Protein AF-A0A957X259-F1 (afdb_monomer_lite)

Radius of gyration: 17.86 Å; chains: 1; bounding box: 31×23×53 Å

Secondary structure (DSSP, 8-state):
---PPPPHHHHHHHHHHHHHHHHHHHHHHHHHHHHHHHH-HHHHHHHHSSHHHHHHHHIIIIIHHHHHHHHHHHHSTT-S-HHHHHTT-----S--

Sequence (96 aa):
MNRSFAGLRVRVVAFAVDYIAIALYLLLVVIGGIAVRTGFPALSQMVFGSPVAGQTAGFLLITLPVTLYFALLESSPWQATLGKRRQHLKVVDMTG

Foldseek 3Di:
DPDDDDDPVLVVQLVVVLVVVLVVLVVVVVVVLVCCCVVPVVVNCVQPVDPVSVVVCCCVRRVVVSVCQQVVCCPDPVVGHPSCVVSVHHHDDPVD

pLDDT: mean 92.68, std 8.36, range [49.88, 98.31]

Structure (mmCIF, N/CA/C/O backbone):
data_AF-A0A957X259-F1
#
_entry.id   AF-A0A957X259-F1
#
loop_
_atom_site.group_PDB
_atom_site.id
_atom_site.type_symbol
_atom_site.label_atom_id
_atom_site.label_alt_id
_atom_site.label_comp_id
_atom_site.label_asym_id
_atom_site.label_entity_id
_atom_site.label_seq_id
_atom_site.pdbx_PDB_ins_code
_atom_site.Cartn_x
_atom_site.Cartn_y
_atom_site.Cartn_z
_atom_site.occupancy
_atom_site.B_iso_or_equiv
_atom_site.auth_seq_id
_atom_site.auth_comp_id
_atom_site.auth_asym_id
_atom_site.auth_atom_id
_atom_site.pdbx_PDB_model_num
ATOM 1 N N . MET A 1 1 ? -12.592 -1.677 31.727 1.00 49.88 1 MET A N 1
ATOM 2 C CA . MET A 1 1 ? -13.104 -1.977 30.369 1.00 49.88 1 MET A CA 1
ATOM 3 C C . MET A 1 1 ? -12.797 -3.436 30.061 1.00 49.88 1 MET A C 1
ATOM 5 O O . MET A 1 1 ? -11.622 -3.774 30.026 1.00 49.88 1 MET A O 1
ATOM 9 N N . ASN A 1 2 ? -13.806 -4.296 29.880 1.00 51.19 2 ASN A N 1
ATOM 10 C CA . ASN A 1 2 ? -13.580 -5.670 29.415 1.00 51.19 2 ASN A CA 1
ATOM 11 C C . ASN A 1 2 ? -13.080 -5.623 27.967 1.00 51.19 2 ASN A C 1
ATOM 13 O O . ASN A 1 2 ? -13.839 -5.291 27.057 1.00 51.19 2 ASN A O 1
ATOM 17 N N . ARG A 1 3 ? -11.791 -5.905 27.759 1.00 63.66 3 ARG A N 1
ATOM 18 C CA . ARG A 1 3 ? -11.193 -6.002 26.424 1.00 63.66 3 ARG A CA 1
ATOM 19 C C . ARG A 1 3 ? -11.539 -7.376 25.857 1.00 63.66 3 ARG A C 1
ATOM 21 O O . ARG A 1 3 ? -10.956 -8.374 26.259 1.00 63.66 3 ARG A O 1
ATOM 28 N N . SER A 1 4 ? -12.524 -7.424 24.965 1.00 77.88 4 SER A N 1
ATOM 29 C CA . SER A 1 4 ? -12.861 -8.634 24.213 1.00 77.88 4 SER A CA 1
ATOM 30 C C . SER A 1 4 ? -12.157 -8.609 22.859 1.00 77.88 4 SER A C 1
ATOM 32 O O . SER A 1 4 ? -12.138 -7.575 22.186 1.00 77.88 4 SER A O 1
ATOM 34 N N . PHE A 1 5 ? -11.570 -9.733 22.451 1.00 84.06 5 PHE A N 1
ATOM 35 C CA . PHE A 1 5 ? -10.972 -9.851 21.126 1.00 84.06 5 PHE A CA 1
ATOM 36 C C . PHE A 1 5 ? -12.052 -9.755 20.047 1.00 84.06 5 PHE A C 1
ATOM 38 O O . PHE A 1 5 ? -13.083 -10.424 20.108 1.00 84.06 5 PHE A O 1
ATOM 45 N N . ALA A 1 6 ? -11.799 -8.944 19.021 1.00 86.62 6 ALA A N 1
ATOM 46 C CA . ALA A 1 6 ? -12.690 -8.863 17.874 1.00 86.62 6 ALA A CA 1
ATOM 47 C C . ALA A 1 6 ? -12.728 -10.203 17.124 1.00 86.62 6 ALA A C 1
ATOM 49 O O . ALA A 1 6 ? -11.685 -10.727 16.723 1.00 86.62 6 ALA A O 1
ATOM 50 N N . GLY A 1 7 ? -13.935 -10.724 16.897 1.00 91.75 7 GLY A N 1
ATOM 51 C CA . GLY A 1 7 ? -14.144 -11.932 16.104 1.00 91.75 7 GLY A CA 1
ATOM 52 C C . GLY A 1 7 ? -13.707 -11.764 14.644 1.00 91.75 7 GLY A C 1
ATOM 53 O O . GLY A 1 7 ? -13.626 -10.652 14.114 1.00 91.75 7 GLY A O 1
ATOM 54 N N . LEU A 1 8 ? -13.470 -12.891 13.966 1.00 92.62 8 LEU A N 1
ATOM 55 C CA . LEU A 1 8 ? -12.954 -12.927 12.591 1.00 92.62 8 LEU A CA 1
ATOM 56 C C . LEU A 1 8 ? -13.806 -12.112 11.607 1.00 92.62 8 LEU A C 1
ATOM 58 O O . LEU A 1 8 ? -13.257 -11.367 10.803 1.00 92.62 8 LEU A O 1
ATOM 62 N N . ARG A 1 9 ? -15.140 -12.179 11.709 1.00 92.50 9 ARG A N 1
ATOM 63 C CA . ARG A 1 9 ? -16.052 -11.429 10.824 1.00 92.50 9 ARG A CA 1
ATOM 64 C C . ARG A 1 9 ? -15.819 -9.919 10.885 1.00 92.50 9 ARG A C 1
ATOM 66 O O . ARG A 1 9 ? -15.713 -9.279 9.847 1.00 92.50 9 ARG A O 1
ATOM 73 N N . VAL A 1 10 ? -15.680 -9.361 12.088 1.00 93.00 10 VAL A N 1
ATOM 74 C CA . VAL A 1 10 ? -15.459 -7.917 12.282 1.00 93.00 10 VAL A CA 1
ATOM 75 C C . VAL A 1 10 ? -14.113 -7.500 11.686 1.00 93.00 10 VAL A C 1
ATOM 77 O O . VAL A 1 10 ? -14.019 -6.471 11.021 1.00 93.00 10 VAL A O 1
ATOM 80 N N . ARG A 1 11 ? -13.080 -8.336 11.856 1.00 92.31 11 ARG A N 1
ATOM 81 C CA . ARG A 1 11 ? -11.752 -8.109 11.266 1.00 92.31 11 ARG A CA 1
ATOM 82 C C . ARG A 1 11 ? -11.774 -8.158 9.738 1.00 92.31 11 ARG A C 1
ATOM 84 O O . ARG A 1 11 ? -11.143 -7.315 9.112 1.00 92.31 11 ARG A O 1
ATOM 91 N N . VAL A 1 12 ? -12.522 -9.091 9.147 1.00 95.56 12 VAL A N 1
ATOM 92 C CA . VAL A 1 12 ? -12.683 -9.190 7.686 1.00 95.56 12 VAL A CA 1
ATOM 93 C C . VAL A 1 12 ? -13.392 -7.957 7.128 1.00 95.56 12 VAL A C 1
ATOM 95 O O . VAL A 1 12 ? -12.937 -7.405 6.132 1.00 95.56 12 VAL A O 1
ATOM 98 N N . VAL A 1 13 ? -14.454 -7.471 7.780 1.00 95.00 13 VAL A N 1
ATOM 99 C CA . VAL A 1 13 ? -15.139 -6.246 7.331 1.00 95.00 13 VAL A CA 1
ATOM 100 C C . VAL A 1 13 ? -14.239 -5.019 7.486 1.00 95.00 13 VAL A C 1
ATOM 102 O O . VAL A 1 13 ? -14.176 -4.201 6.572 1.00 95.00 13 VAL A O 1
ATOM 105 N N . ALA A 1 14 ? -13.506 -4.894 8.599 1.00 95.19 14 ALA A N 1
ATOM 106 C CA . ALA A 1 14 ? -12.517 -3.828 8.768 1.00 95.19 14 ALA A CA 1
ATOM 107 C C . ALA A 1 14 ? -11.479 -3.854 7.633 1.00 95.19 14 ALA A C 1
ATOM 109 O O . ALA A 1 14 ? -11.270 -2.841 6.971 1.00 95.19 14 ALA A O 1
ATOM 110 N N . PHE A 1 15 ? -10.913 -5.027 7.342 1.00 94.75 15 PHE A N 1
ATOM 111 C CA . PHE A 1 15 ? -9.956 -5.193 6.252 1.00 94.75 15 PHE A CA 1
ATOM 112 C C . PHE A 1 15 ? -10.558 -4.851 4.882 1.00 94.75 15 PHE A C 1
ATOM 114 O O . PHE A 1 15 ? -9.917 -4.167 4.091 1.00 94.75 15 PHE A O 1
ATOM 121 N N . ALA A 1 16 ? -11.801 -5.256 4.604 1.00 96.00 16 ALA A N 1
ATOM 122 C CA . ALA A 1 16 ? -12.481 -4.923 3.352 1.00 96.00 16 ALA A CA 1
ATOM 123 C C . ALA A 1 16 ? -12.651 -3.405 3.170 1.00 96.00 16 ALA A C 1
ATOM 125 O O . ALA A 1 16 ? -12.503 -2.895 2.063 1.00 96.00 16 ALA A O 1
ATOM 126 N N . VAL A 1 17 ? -12.913 -2.669 4.255 1.00 95.75 17 VAL A N 1
ATOM 127 C CA . VAL A 1 17 ? -12.978 -1.202 4.217 1.00 95.75 17 VAL A CA 1
ATOM 128 C C . VAL A 1 17 ? -11.603 -0.585 3.953 1.00 95.75 17 VAL A C 1
ATOM 130 O O . VAL A 1 17 ? -11.510 0.334 3.141 1.00 95.75 17 VAL A O 1
ATOM 133 N N . ASP A 1 18 ? -10.542 -1.082 4.594 1.00 96.94 18 ASP A N 1
ATOM 134 C CA . ASP A 1 18 ? -9.168 -0.636 4.312 1.00 96.94 18 ASP A CA 1
ATOM 135 C C . ASP A 1 18 ? -8.787 -0.901 2.848 1.00 96.94 18 ASP A C 1
ATOM 137 O O . ASP A 1 18 ? -8.153 -0.071 2.192 1.00 96.94 18 ASP A O 1
ATOM 141 N N . TYR A 1 19 ? -9.267 -2.019 2.298 1.00 96.44 19 TYR A N 1
ATOM 142 C CA . TYR A 1 19 ? -9.037 -2.397 0.912 1.00 96.44 19 TYR A CA 1
ATOM 143 C C . TYR A 1 19 ? -9.633 -1.405 -0.091 1.00 96.44 19 TYR A C 1
ATOM 145 O O . TYR A 1 19 ? -9.089 -1.259 -1.177 1.00 96.44 19 TYR A O 1
ATOM 153 N N . ILE A 1 20 ? -10.692 -0.665 0.257 1.00 97.19 20 ILE A N 1
ATOM 154 C CA . ILE A 1 20 ? -11.233 0.393 -0.614 1.00 97.19 20 ILE A CA 1
ATOM 155 C C . ILE A 1 20 ? -10.215 1.530 -0.775 1.00 97.19 20 ILE A C 1
ATOM 157 O O . ILE A 1 20 ? -9.992 2.008 -1.887 1.00 97.19 20 ILE A O 1
ATOM 161 N N . ALA A 1 21 ? -9.570 1.948 0.320 1.00 95.38 21 ALA A N 1
ATOM 162 C CA . ALA A 1 21 ? -8.543 2.989 0.276 1.00 95.38 21 ALA A CA 1
ATOM 163 C C . ALA A 1 21 ? -7.312 2.518 -0.514 1.00 95.38 21 ALA A C 1
ATOM 165 O O . ALA A 1 21 ? -6.783 3.255 -1.346 1.00 95.38 21 ALA A O 1
ATOM 166 N N . ILE A 1 22 ? -6.904 1.264 -0.302 1.00 97.56 22 ILE A N 1
ATOM 167 C CA . ILE A 1 22 ? -5.804 0.636 -1.042 1.00 97.56 22 ILE A CA 1
ATOM 168 C C . ILE A 1 22 ? -6.152 0.514 -2.528 1.00 97.56 22 ILE A C 1
ATOM 170 O O . ILE A 1 22 ? -5.339 0.878 -3.367 1.00 97.56 22 ILE A O 1
ATOM 174 N N . ALA A 1 23 ? -7.359 0.069 -2.877 1.00 97.94 23 ALA A N 1
ATOM 175 C CA . ALA A 1 23 ? -7.796 -0.065 -4.264 1.00 97.94 23 ALA A CA 1
ATOM 176 C C . ALA A 1 23 ? -7.800 1.284 -4.994 1.00 97.94 23 ALA A C 1
ATOM 178 O O . ALA A 1 23 ? -7.357 1.355 -6.139 1.00 97.94 23 ALA A O 1
ATOM 179 N N . LEU A 1 24 ? -8.231 2.361 -4.327 1.00 97.75 24 LEU A N 1
ATOM 180 C CA . LEU A 1 24 ? -8.150 3.711 -4.885 1.00 97.75 24 LEU A CA 1
ATOM 181 C C . LEU A 1 24 ? -6.695 4.126 -5.145 1.00 97.75 24 LEU A C 1
ATOM 183 O O . LEU A 1 24 ? -6.388 4.655 -6.210 1.00 97.75 24 LEU A O 1
ATOM 187 N N . TYR A 1 25 ? -5.790 3.846 -4.208 1.00 97.94 25 TYR A N 1
ATOM 188 C CA . TYR A 1 25 ? -4.362 4.085 -4.404 1.00 97.94 25 TYR A CA 1
ATOM 189 C C . TYR A 1 25 ? -3.791 3.268 -5.575 1.00 97.94 25 TYR A C 1
ATOM 191 O O . TYR A 1 25 ? -3.116 3.823 -6.439 1.00 97.94 25 TYR A O 1
ATOM 199 N N . LEU A 1 26 ? -4.105 1.973 -5.662 1.00 97.94 26 LEU A N 1
ATOM 200 C CA . LEU A 1 26 ? -3.645 1.112 -6.755 1.00 97.94 26 LEU A CA 1
ATOM 201 C C . LEU A 1 26 ? -4.188 1.566 -8.110 1.00 97.94 26 LEU A C 1
ATOM 203 O O . LEU A 1 26 ? -3.469 1.500 -9.103 1.00 97.94 26 LEU A O 1
ATOM 207 N N . LEU A 1 27 ? -5.416 2.085 -8.156 1.00 98.31 27 LEU A N 1
ATOM 208 C CA . LEU A 1 27 ? -5.963 2.693 -9.364 1.00 98.31 27 LEU A CA 1
ATOM 209 C C . LEU A 1 27 ? -5.114 3.892 -9.814 1.00 98.31 27 LEU A C 1
ATOM 211 O O . LEU A 1 27 ? -4.793 3.995 -10.997 1.00 98.31 27 LEU A O 1
ATOM 215 N N . LEU A 1 28 ? -4.691 4.758 -8.887 1.00 98.06 28 LEU A N 1
ATOM 216 C CA . LEU A 1 28 ? -3.783 5.868 -9.198 1.00 98.06 28 LEU A CA 1
ATOM 217 C C . LEU A 1 28 ? -2.417 5.372 -9.689 1.00 98.06 28 LEU A C 1
ATOM 219 O O . LEU A 1 28 ? -1.886 5.924 -10.651 1.00 98.06 28 LEU A O 1
ATOM 223 N N . VAL A 1 29 ? -1.872 4.313 -9.082 1.00 97.38 29 VAL A N 1
ATOM 224 C CA . VAL A 1 29 ? -0.617 3.685 -9.532 1.00 97.38 29 VAL A CA 1
ATOM 225 C C . VAL A 1 29 ? -0.753 3.147 -10.958 1.00 97.38 29 VAL A C 1
ATOM 227 O O . VAL A 1 29 ? 0.132 3.378 -11.780 1.00 97.38 29 VAL A O 1
ATOM 230 N N . VAL A 1 30 ? -1.868 2.488 -11.290 1.00 97.12 30 VAL A N 1
ATOM 231 C CA . VAL A 1 30 ? -2.139 1.984 -12.647 1.00 97.12 30 VAL A CA 1
ATOM 232 C C . VAL A 1 30 ? -2.244 3.131 -13.649 1.00 97.12 30 VAL A C 1
ATOM 234 O O . VAL A 1 30 ? -1.583 3.092 -14.687 1.00 97.12 30 VAL A O 1
ATOM 237 N N . ILE A 1 31 ? -3.025 4.170 -13.338 1.00 97.88 31 ILE A N 1
ATOM 238 C CA . ILE A 1 31 ? -3.176 5.347 -14.206 1.00 97.88 31 ILE A CA 1
ATOM 239 C C . ILE A 1 31 ? -1.817 6.026 -14.425 1.00 97.88 31 ILE A C 1
ATOM 241 O O . ILE A 1 31 ? -1.451 6.315 -15.564 1.00 97.88 31 ILE A O 1
ATOM 245 N N . GLY A 1 32 ? -1.039 6.221 -13.357 1.00 95.62 32 GLY A N 1
ATOM 246 C CA . GLY A 1 32 ? 0.309 6.785 -13.427 1.00 95.62 32 GLY A CA 1
ATOM 247 C C . GLY A 1 32 ? 1.264 5.924 -14.255 1.00 95.62 32 GLY A C 1
ATOM 248 O O . GLY A 1 32 ? 1.997 6.449 -15.089 1.00 95.62 32 GLY A O 1
ATOM 249 N N . GLY A 1 33 ? 1.212 4.600 -14.095 1.00 94.44 33 GLY A N 1
ATOM 250 C CA . GLY A 1 33 ? 2.007 3.658 -14.883 1.00 94.44 33 GLY A CA 1
ATOM 251 C C . GLY A 1 33 ? 1.684 3.717 -16.377 1.00 94.44 33 GLY A C 1
ATOM 252 O O . GLY A 1 33 ? 2.599 3.754 -17.200 1.00 94.44 33 GLY A O 1
ATOM 253 N N . ILE A 1 34 ? 0.397 3.797 -16.738 1.00 95.25 34 ILE A N 1
ATOM 254 C CA . ILE A 1 34 ? -0.035 3.983 -18.131 1.00 95.25 34 ILE A CA 1
ATOM 255 C C . ILE A 1 34 ? 0.490 5.318 -18.671 1.00 95.25 34 ILE A C 1
ATOM 257 O O . ILE A 1 34 ? 1.105 5.330 -19.735 1.00 95.25 34 ILE A O 1
ATOM 261 N N . ALA A 1 35 ? 0.322 6.413 -17.923 1.00 95.50 35 ALA A N 1
ATOM 262 C CA . ALA A 1 35 ? 0.779 7.741 -18.332 1.00 95.50 35 ALA A CA 1
ATOM 263 C C . ALA A 1 35 ? 2.305 7.808 -18.532 1.00 95.50 35 ALA A C 1
ATOM 265 O O . ALA A 1 35 ? 2.772 8.373 -19.522 1.00 95.50 35 ALA A O 1
ATOM 266 N N . VAL A 1 36 ? 3.090 7.193 -17.639 1.00 94.38 36 VAL A N 1
ATOM 267 C CA . VAL A 1 36 ? 4.553 7.091 -17.776 1.00 94.38 36 VAL A CA 1
ATOM 268 C C . VAL A 1 36 ? 4.922 6.268 -19.003 1.00 94.38 36 VAL A C 1
ATOM 270 O O . VAL A 1 36 ? 5.790 6.674 -19.772 1.00 94.38 36 VAL A O 1
ATOM 273 N N . ARG A 1 37 ? 4.241 5.143 -19.235 1.00 93.56 37 ARG A N 1
ATOM 274 C CA . ARG A 1 37 ? 4.490 4.300 -20.407 1.00 93.56 37 ARG A CA 1
ATOM 275 C C . ARG A 1 37 ? 4.211 5.033 -21.720 1.00 93.56 37 ARG A C 1
ATOM 277 O O . ARG A 1 37 ? 4.973 4.858 -22.667 1.00 93.56 37 ARG A O 1
ATOM 284 N N . THR A 1 38 ? 3.150 5.838 -21.785 1.00 94.69 38 THR A N 1
ATOM 285 C CA . THR A 1 38 ? 2.772 6.574 -23.002 1.00 94.69 38 THR A CA 1
ATOM 286 C C . THR A 1 38 ? 3.572 7.859 -23.201 1.00 94.69 38 THR A C 1
ATOM 288 O O . THR A 1 38 ? 3.924 8.177 -24.331 1.00 94.69 38 THR A O 1
ATOM 291 N N . GLY A 1 39 ? 3.853 8.606 -22.130 1.00 95.81 39 GLY A N 1
ATOM 292 C CA . GLY A 1 39 ? 4.526 9.909 -22.201 1.00 95.81 39 GLY A CA 1
ATOM 293 C C . GLY A 1 39 ? 6.051 9.835 -22.122 1.00 95.81 39 GLY A C 1
ATOM 294 O O . GLY A 1 39 ? 6.735 10.699 -22.663 1.00 95.81 39 GLY A O 1
ATOM 295 N N . PHE A 1 40 ? 6.595 8.802 -21.472 1.00 95.12 40 PHE A N 1
ATOM 296 C CA . PHE A 1 40 ? 8.024 8.671 -21.173 1.00 95.12 40 PHE A CA 1
ATOM 297 C C . PHE A 1 40 ? 8.513 7.227 -21.393 1.00 95.12 40 PHE A C 1
ATOM 299 O O . PHE A 1 40 ? 8.916 6.543 -20.446 1.00 95.12 40 PHE A O 1
ATOM 306 N N . PRO A 1 41 ? 8.527 6.731 -22.644 1.00 92.12 41 PRO A N 1
ATOM 307 C CA . PRO A 1 41 ? 8.868 5.338 -22.939 1.00 92.12 41 PRO A CA 1
ATOM 308 C C . PRO A 1 41 ? 10.273 4.940 -22.457 1.00 92.12 41 PRO A C 1
ATOM 310 O O . PRO A 1 41 ? 10.456 3.821 -21.984 1.00 92.12 41 PRO A O 1
ATOM 313 N N . ALA A 1 42 ? 11.251 5.854 -22.491 1.00 93.44 42 ALA A N 1
ATOM 314 C CA . ALA A 1 42 ? 12.596 5.606 -21.962 1.00 93.44 42 ALA A CA 1
ATOM 315 C C . ALA A 1 42 ? 12.596 5.365 -20.439 1.00 93.44 42 ALA A C 1
ATOM 317 O O . ALA A 1 42 ? 13.249 4.441 -19.956 1.00 93.44 42 ALA A O 1
ATOM 318 N N . LEU A 1 43 ? 11.807 6.141 -19.686 1.00 92.06 43 LEU A N 1
ATOM 319 C CA . LEU A 1 43 ? 11.637 5.949 -18.245 1.00 92.06 43 LEU A CA 1
ATOM 320 C C . LEU A 1 43 ? 10.928 4.622 -17.951 1.00 92.06 43 LEU A C 1
ATOM 322 O O . LEU A 1 43 ? 11.348 3.877 -17.070 1.00 92.06 43 LEU A O 1
ATOM 326 N N . SER A 1 44 ? 9.898 4.285 -18.730 1.00 92.81 44 SER A N 1
ATOM 327 C CA . SER A 1 44 ? 9.219 2.993 -18.614 1.00 92.81 44 SER A CA 1
ATOM 328 C C . SER A 1 44 ? 10.169 1.817 -18.854 1.00 92.81 44 SER A C 1
ATOM 330 O O . SER A 1 44 ? 10.069 0.818 -18.150 1.00 92.81 44 SER A O 1
ATOM 332 N N . GLN A 1 45 ? 11.087 1.917 -19.818 1.00 92.62 45 GLN A N 1
ATOM 333 C CA . GLN A 1 45 ? 12.098 0.882 -20.057 1.00 92.62 45 GLN A CA 1
ATOM 334 C C . GLN A 1 45 ? 13.110 0.793 -18.910 1.00 92.62 45 GLN A C 1
ATOM 336 O O . GLN A 1 45 ? 13.478 -0.303 -18.505 1.00 92.62 45 GLN A O 1
ATOM 341 N N . MET A 1 46 ? 13.512 1.916 -18.315 1.00 92.00 46 MET A N 1
ATOM 342 C CA . MET A 1 46 ? 14.398 1.901 -17.147 1.00 92.00 46 MET A CA 1
ATOM 343 C C . MET A 1 46 ? 13.744 1.225 -15.929 1.00 92.00 46 MET A C 1
ATOM 345 O O . MET A 1 46 ? 14.388 0.441 -15.236 1.00 92.00 46 MET A O 1
ATOM 349 N N . VAL A 1 47 ? 12.464 1.512 -15.675 1.00 90.88 47 VAL A N 1
ATOM 350 C CA . VAL A 1 47 ? 11.746 1.042 -14.476 1.00 90.88 47 VAL A CA 1
ATOM 351 C C . VAL A 1 47 ? 11.185 -0.376 -14.646 1.00 90.88 47 VAL A C 1
ATOM 353 O O . VAL A 1 47 ? 11.141 -1.133 -13.681 1.00 90.88 47 VAL A O 1
ATOM 356 N N . PHE A 1 48 ? 10.784 -0.765 -15.861 1.00 91.19 48 PHE A N 1
ATOM 357 C CA . PHE A 1 48 ? 10.101 -2.040 -16.125 1.00 91.19 48 PHE A CA 1
ATOM 358 C C . PHE A 1 48 ? 10.802 -2.935 -17.162 1.00 91.19 48 PHE A C 1
ATOM 360 O O . PHE A 1 48 ? 10.289 -4.002 -17.485 1.00 91.19 48 PHE A O 1
ATOM 367 N N . GLY A 1 49 ? 11.962 -2.538 -17.693 1.00 90.88 49 GLY A N 1
ATOM 368 C CA . GLY A 1 49 ? 12.649 -3.258 -18.776 1.00 90.88 49 GLY A CA 1
ATOM 369 C C . GLY A 1 49 ? 13.416 -4.508 -18.346 1.00 90.88 49 GLY A C 1
ATOM 370 O O . GLY A 1 49 ? 13.920 -5.233 -19.198 1.00 90.88 49 GLY A O 1
ATOM 371 N N . SER A 1 50 ? 13.507 -4.797 -17.044 1.00 96.00 50 SER A N 1
ATOM 372 C CA . SER A 1 50 ? 14.077 -6.051 -16.538 1.00 96.00 50 SER A CA 1
ATOM 373 C C . SER A 1 50 ? 13.218 -6.647 -15.420 1.00 96.00 50 SER A C 1
ATOM 375 O O . SER A 1 50 ? 12.536 -5.897 -14.714 1.00 96.00 50 SER A O 1
ATOM 377 N N . PRO A 1 51 ? 13.278 -7.974 -15.191 1.00 95.38 51 PRO A N 1
ATOM 378 C CA . PRO A 1 51 ? 12.545 -8.611 -14.097 1.00 95.38 51 PRO A CA 1
ATOM 379 C C . PRO A 1 51 ? 12.876 -8.012 -12.723 1.00 95.38 51 PRO A C 1
ATOM 381 O O . PRO A 1 51 ? 11.977 -7.768 -11.924 1.00 95.38 51 PRO A O 1
ATOM 384 N N . VAL A 1 52 ? 14.155 -7.717 -12.460 1.00 97.19 52 VAL A N 1
ATOM 385 C CA . VAL A 1 52 ? 14.601 -7.132 -11.184 1.00 97.19 52 VAL A CA 1
ATOM 386 C C . VAL A 1 52 ? 14.066 -5.710 -11.009 1.00 97.19 52 VAL A C 1
ATOM 388 O O . VAL A 1 52 ? 13.562 -5.376 -9.936 1.00 97.19 52 VAL A O 1
ATOM 391 N N . ALA A 1 53 ? 14.126 -4.885 -12.060 1.00 95.25 53 ALA A N 1
ATOM 392 C CA . ALA A 1 53 ? 13.595 -3.523 -12.017 1.00 95.25 53 ALA A CA 1
ATOM 393 C C . ALA A 1 53 ? 12.073 -3.527 -11.801 1.00 95.25 53 ALA A C 1
ATOM 395 O O . ALA A 1 53 ? 11.582 -2.834 -10.912 1.00 95.25 53 ALA A O 1
ATOM 396 N N . GLY A 1 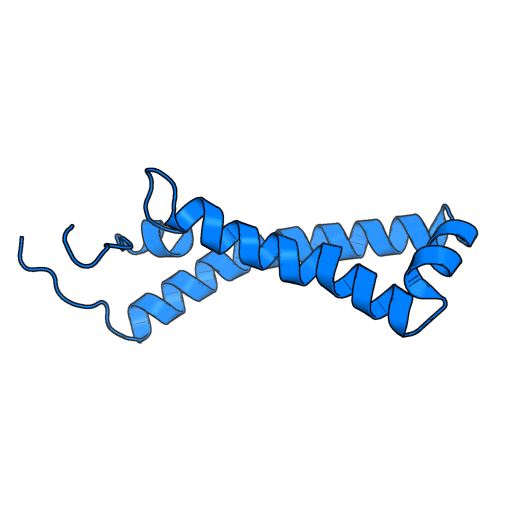54 ? 11.343 -4.393 -12.513 1.00 95.44 54 GLY A N 1
ATOM 397 C CA . GLY A 1 54 ? 9.896 -4.540 -12.353 1.00 95.44 54 GLY A CA 1
ATOM 398 C C . GLY A 1 54 ? 9.486 -4.984 -10.945 1.00 95.44 54 GLY A C 1
ATOM 399 O O . GLY A 1 54 ? 8.557 -4.415 -10.374 1.00 95.44 54 GLY A O 1
ATOM 400 N N . GLN A 1 55 ? 10.209 -5.936 -10.344 1.00 97.25 55 GLN A N 1
ATOM 401 C CA . GLN A 1 55 ? 9.954 -6.355 -8.959 1.00 97.25 55 GLN A CA 1
ATOM 402 C C . GLN A 1 55 ? 10.282 -5.249 -7.953 1.00 97.25 55 GLN A C 1
ATOM 404 O O . GLN A 1 55 ? 9.518 -5.019 -7.016 1.00 97.25 55 GLN A O 1
ATOM 409 N N . THR A 1 56 ? 11.380 -4.520 -8.170 1.00 97.50 56 THR A N 1
ATOM 410 C CA . THR A 1 56 ? 11.745 -3.357 -7.346 1.00 97.50 56 THR A CA 1
ATOM 411 C C . THR A 1 56 ? 10.660 -2.283 -7.409 1.00 97.50 56 THR A C 1
ATOM 413 O O . THR A 1 56 ? 10.228 -1.779 -6.374 1.00 97.50 56 THR A O 1
ATO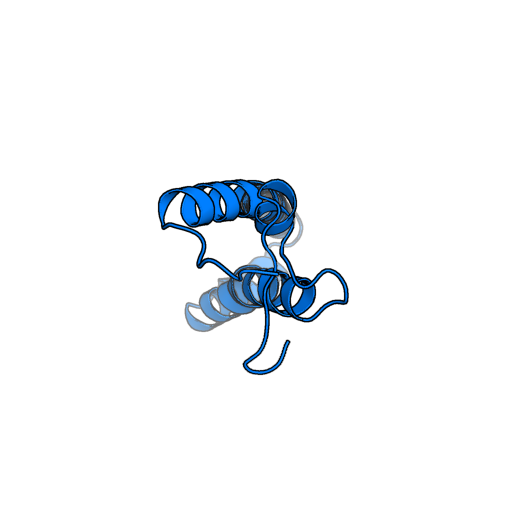M 416 N N . ALA A 1 57 ? 10.161 -1.975 -8.608 1.00 96.25 57 ALA A N 1
ATOM 417 C CA . ALA A 1 57 ? 9.068 -1.032 -8.806 1.00 96.25 57 ALA A CA 1
ATOM 418 C C . ALA A 1 57 ? 7.778 -1.507 -8.119 1.00 96.25 57 ALA A C 1
ATOM 420 O O . ALA A 1 57 ? 7.143 -0.726 -7.413 1.00 96.25 57 ALA A O 1
ATOM 421 N N . GLY A 1 58 ? 7.422 -2.788 -8.255 1.00 96.75 58 GLY A N 1
ATOM 422 C CA . GLY A 1 58 ? 6.276 -3.380 -7.563 1.00 96.75 58 GLY A CA 1
ATOM 423 C C . GLY A 1 58 ? 6.395 -3.271 -6.042 1.00 96.75 58 GLY A C 1
ATOM 424 O O . GLY A 1 58 ? 5.456 -2.842 -5.376 1.00 96.75 58 GLY A O 1
ATOM 425 N N . PHE A 1 59 ? 7.566 -3.569 -5.479 1.00 97.88 59 PHE A N 1
ATOM 426 C CA . PHE A 1 59 ? 7.802 -3.405 -4.048 1.00 97.88 59 PHE A CA 1
ATOM 427 C C . PHE A 1 59 ? 7.640 -1.945 -3.603 1.00 97.88 59 PHE A C 1
ATOM 429 O O . PHE A 1 59 ? 6.903 -1.676 -2.656 1.00 97.88 59 PHE A O 1
ATOM 436 N N . LEU A 1 60 ? 8.289 -1.005 -4.296 1.00 97.75 60 LEU A N 1
ATOM 437 C CA . LEU A 1 60 ? 8.302 0.410 -3.915 1.00 97.75 60 LEU A CA 1
ATOM 438 C C . LEU A 1 60 ? 6.953 1.109 -4.111 1.00 97.75 60 LEU A C 1
ATOM 440 O O . LEU A 1 60 ? 6.637 2.019 -3.350 1.00 97.75 60 LEU A O 1
ATOM 444 N N . LEU A 1 61 ? 6.168 0.707 -5.113 1.00 97.25 61 LEU A N 1
ATOM 445 C CA . LEU A 1 61 ? 4.891 1.345 -5.449 1.00 97.25 61 LEU A CA 1
ATOM 446 C C . LEU A 1 61 ? 3.675 0.626 -4.864 1.00 97.25 61 LEU A C 1
ATOM 448 O O . LEU A 1 61 ? 2.603 1.211 -4.812 1.00 97.25 61 LEU A O 1
ATOM 452 N N . ILE A 1 62 ? 3.797 -0.637 -4.452 1.00 97.50 62 ILE A N 1
ATOM 453 C CA . ILE A 1 62 ? 2.656 -1.425 -3.968 1.00 97.50 62 ILE A CA 1
ATOM 454 C C . ILE A 1 62 ? 2.929 -1.911 -2.552 1.00 97.50 62 ILE A C 1
ATOM 456 O O . ILE A 1 62 ? 2.279 -1.464 -1.608 1.00 97.50 62 ILE A O 1
ATOM 460 N N . THR A 1 63 ? 3.904 -2.801 -2.381 1.00 97.94 63 THR A N 1
ATOM 461 C CA . THR A 1 63 ? 4.119 -3.490 -1.102 1.00 97.94 63 THR A CA 1
ATOM 462 C C . THR A 1 63 ? 4.487 -2.525 0.018 1.00 97.94 63 THR A C 1
ATOM 464 O O . THR A 1 63 ? 3.871 -2.554 1.085 1.00 97.94 63 THR A O 1
ATOM 467 N N . LEU A 1 64 ? 5.472 -1.657 -0.215 1.00 98.19 64 LEU A N 1
ATOM 468 C CA . LEU A 1 64 ? 5.974 -0.727 0.788 1.00 98.19 64 LEU A CA 1
ATOM 469 C C . LEU A 1 64 ? 4.907 0.314 1.184 1.00 98.19 64 LEU A C 1
ATOM 471 O O . LEU A 1 64 ? 4.630 0.412 2.378 1.00 98.19 64 LEU A O 1
ATOM 475 N N . PRO A 1 65 ? 4.234 1.026 0.257 1.00 98.00 65 PRO A N 1
ATOM 476 C CA . PRO A 1 65 ? 3.201 1.998 0.615 1.00 98.00 65 PRO A CA 1
ATOM 477 C C . PRO A 1 65 ? 2.002 1.374 1.3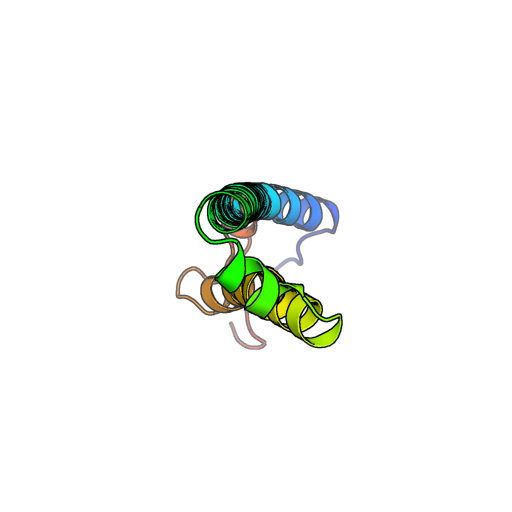32 1.00 98.00 65 PRO A C 1
ATOM 479 O O . PRO A 1 65 ? 1.523 1.935 2.315 1.00 98.00 65 PRO A O 1
ATOM 482 N N . VAL A 1 66 ? 1.544 0.193 0.897 1.00 97.88 66 VAL A N 1
ATOM 483 C CA . VAL A 1 66 ? 0.444 -0.518 1.568 1.00 97.88 66 VAL A CA 1
ATOM 484 C C . VAL A 1 66 ? 0.858 -0.952 2.973 1.00 97.88 66 VAL A C 1
ATOM 486 O O . VAL A 1 66 ? 0.101 -0.764 3.922 1.00 97.88 66 VAL A O 1
ATOM 489 N N . THR A 1 67 ? 2.075 -1.470 3.143 1.00 97.69 67 THR A N 1
ATOM 490 C CA . THR A 1 67 ? 2.594 -1.838 4.470 1.00 97.69 67 THR A CA 1
ATOM 491 C C . THR A 1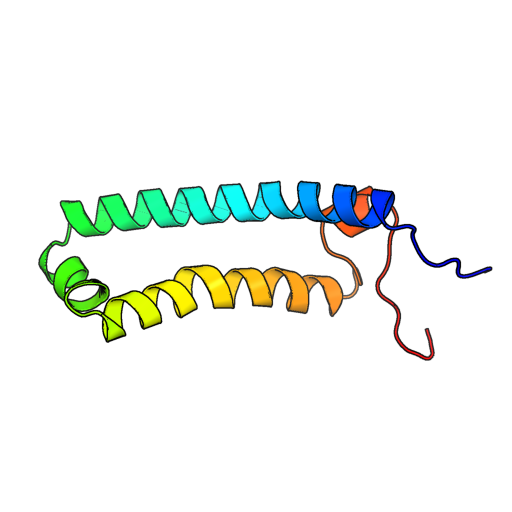 67 ? 2.711 -0.613 5.377 1.00 97.69 67 THR A C 1
ATOM 493 O O . THR A 1 67 ? 2.286 -0.659 6.531 1.00 97.69 67 THR A O 1
ATOM 496 N N . LEU A 1 68 ? 3.229 0.502 4.852 1.00 97.56 68 LEU A N 1
ATOM 497 C CA . LEU A 1 68 ? 3.337 1.761 5.585 1.00 97.56 68 LEU A CA 1
ATOM 498 C C . LEU A 1 68 ? 1.966 2.326 5.959 1.00 97.56 68 LEU A C 1
ATOM 500 O O . LEU A 1 68 ? 1.825 2.834 7.065 1.00 97.56 68 LEU A O 1
ATOM 504 N N . TYR A 1 69 ? 0.951 2.200 5.100 1.00 97.38 69 TYR A N 1
ATOM 505 C CA . TYR A 1 69 ? -0.422 2.579 5.439 1.00 97.38 69 TYR A CA 1
ATOM 506 C C . TYR A 1 69 ? -0.884 1.881 6.726 1.00 97.38 69 TYR A C 1
ATOM 508 O O . TYR A 1 69 ? -1.301 2.553 7.669 1.00 97.38 69 TYR A O 1
ATOM 516 N N . PHE A 1 70 ? -0.742 0.555 6.816 1.00 96.56 70 PHE A N 1
ATOM 517 C CA . PHE A 1 70 ? -1.101 -0.174 8.036 1.00 96.56 70 PHE A CA 1
ATOM 518 C C . PHE A 1 70 ? -0.212 0.229 9.218 1.00 96.56 70 PHE A C 1
ATOM 520 O O . PHE A 1 70 ? -0.727 0.625 10.263 1.00 96.56 70 PHE A O 1
ATOM 527 N N . ALA A 1 71 ? 1.112 0.187 9.050 1.00 96.19 71 ALA A N 1
ATOM 528 C CA . ALA A 1 71 ? 2.061 0.437 10.132 1.00 96.19 71 ALA A CA 1
ATOM 529 C C . ALA A 1 71 ? 1.915 1.844 10.733 1.00 96.19 71 ALA A C 1
ATOM 531 O O . ALA A 1 71 ? 1.879 1.989 11.956 1.00 96.19 71 ALA A O 1
ATOM 532 N N . LEU A 1 72 ? 1.788 2.874 9.893 1.00 96.31 72 LEU A N 1
ATOM 533 C CA . LEU A 1 72 ? 1.669 4.260 10.339 1.00 96.31 72 LEU A CA 1
ATOM 534 C C . LEU A 1 72 ? 0.318 4.518 11.004 1.00 96.31 72 LEU A C 1
ATOM 536 O O . LEU A 1 72 ? 0.292 5.114 12.075 1.00 96.31 72 LEU A O 1
ATOM 540 N N . LEU A 1 73 ? -0.800 4.061 10.424 1.00 95.69 73 LEU A N 1
ATOM 541 C CA . LEU A 1 73 ? -2.117 4.295 11.030 1.00 95.69 73 LEU A CA 1
ATOM 542 C C . LEU A 1 73 ? -2.271 3.545 12.357 1.00 95.69 73 LEU A C 1
ATOM 544 O O . LEU A 1 73 ? -2.812 4.100 13.316 1.00 95.69 73 LEU A O 1
ATOM 548 N N . GLU A 1 74 ? -1.776 2.312 12.438 1.00 94.88 74 GLU A N 1
ATOM 549 C CA . GLU A 1 74 ? -1.851 1.507 13.659 1.00 94.88 74 GLU A CA 1
ATOM 550 C C . GLU A 1 74 ? -0.901 1.997 14.754 1.00 94.88 74 GLU A C 1
ATOM 552 O O . GLU A 1 74 ? -1.250 1.896 15.926 1.00 94.88 74 GLU A O 1
ATOM 557 N N . SER A 1 75 ? 0.240 2.589 14.389 1.00 92.94 75 SER A N 1
ATOM 558 C CA . SER A 1 75 ? 1.183 3.193 15.346 1.00 92.94 75 SER A CA 1
ATOM 559 C C . SER A 1 75 ? 0.862 4.657 15.682 1.00 92.94 75 SER A C 1
ATOM 561 O O . SER A 1 75 ? 1.493 5.248 16.555 1.00 92.94 75 SER A O 1
ATOM 563 N N . SER A 1 76 ? -0.095 5.275 14.985 1.00 91.75 76 SER A N 1
ATOM 564 C CA . SER A 1 76 ? -0.509 6.660 15.235 1.00 91.75 76 SER A CA 1
ATOM 565 C C . SER A 1 76 ? -1.374 6.784 16.501 1.00 91.75 76 SER A C 1
ATOM 567 O O . SER A 1 76 ? -1.885 5.779 16.999 1.00 91.75 76 SER A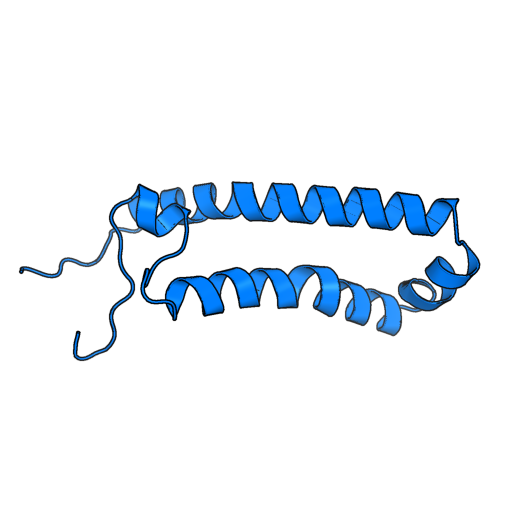 O 1
ATOM 569 N N . PRO A 1 77 ? -1.675 8.010 16.978 1.00 90.75 77 PRO A N 1
ATOM 570 C CA . PRO A 1 77 ? -2.634 8.224 18.068 1.00 90.75 77 PRO A CA 1
ATOM 571 C C . PRO A 1 77 ? -4.036 7.649 17.809 1.00 90.75 77 PRO A C 1
ATOM 573 O O . PRO A 1 77 ? -4.823 7.494 18.740 1.00 90.75 77 PRO A O 1
ATOM 576 N N . TRP A 1 78 ? -4.377 7.335 16.553 1.00 90.56 78 TRP A N 1
ATOM 577 C CA . TRP A 1 78 ? -5.639 6.670 16.226 1.00 90.56 78 TRP A CA 1
ATOM 578 C C . TRP A 1 78 ? -5.639 5.197 16.623 1.00 90.56 78 TRP A C 1
ATOM 580 O O . TRP A 1 78 ? -6.712 4.641 16.855 1.00 90.56 78 TRP A O 1
ATOM 590 N N . GLN A 1 79 ? -4.453 4.582 16.691 1.00 92.44 79 GLN A N 1
ATOM 591 C CA . GLN A 1 79 ? -4.236 3.180 17.033 1.00 92.44 79 GLN A CA 1
ATOM 592 C C . GLN A 1 79 ? -5.132 2.236 16.215 1.00 92.44 79 GLN A C 1
ATOM 594 O O . GLN A 1 79 ? -5.624 1.230 16.715 1.00 92.44 79 GLN A O 1
ATOM 599 N N . ALA A 1 80 ? -5.439 2.598 14.968 1.00 94.81 80 ALA A N 1
ATOM 600 C CA . ALA A 1 80 ? -6.364 1.871 14.110 1.00 94.81 80 ALA A CA 1
ATOM 601 C C . ALA A 1 80 ? -6.301 2.402 12.674 1.00 94.81 80 ALA A C 1
ATOM 603 O O . ALA A 1 80 ? -6.218 3.610 12.441 1.00 94.81 80 ALA A O 1
ATOM 604 N N . THR A 1 81 ? -6.438 1.494 11.710 1.00 96.31 81 THR A N 1
ATOM 605 C CA . THR A 1 81 ? -6.706 1.834 10.309 1.00 96.31 81 THR A CA 1
ATOM 606 C C . THR A 1 81 ? -8.118 2.384 10.112 1.00 96.31 81 THR A C 1
ATOM 608 O O . THR A 1 81 ? -8.956 2.326 11.016 1.00 96.31 81 THR A O 1
ATOM 611 N N . LEU A 1 82 ? -8.417 2.915 8.924 1.00 93.69 82 LEU A N 1
ATOM 612 C CA . LEU A 1 82 ? -9.736 3.483 8.618 1.00 93.69 82 LEU A CA 1
ATOM 613 C C . LEU A 1 82 ? -10.861 2.455 8.816 1.00 93.69 82 LEU A C 1
ATOM 615 O O . LEU A 1 82 ? -11.897 2.761 9.411 1.00 93.69 82 LEU A O 1
ATOM 619 N N . GLY A 1 83 ? -10.640 1.227 8.360 1.00 94.12 83 GLY A N 1
ATOM 620 C CA . GLY A 1 83 ? -11.550 0.104 8.503 1.00 94.12 83 GLY A CA 1
ATOM 621 C C . GLY A 1 83 ? -11.715 -0.344 9.947 1.00 94.12 83 GLY A C 1
ATOM 622 O O . GLY A 1 83 ? -12.846 -0.518 10.405 1.00 94.12 83 GLY A O 1
ATOM 623 N N . LYS A 1 84 ? -10.614 -0.441 10.703 1.00 94.31 84 LYS A N 1
ATOM 624 C CA . LYS A 1 84 ? -10.662 -0.736 12.145 1.00 94.31 84 LYS A CA 1
ATOM 625 C C . LYS A 1 84 ? -11.440 0.345 12.902 1.00 94.31 84 LYS A C 1
ATOM 627 O O . LYS A 1 84 ? -12.324 0.005 13.685 1.00 94.31 84 LYS A O 1
ATOM 632 N N . ARG A 1 85 ? -11.221 1.630 12.598 1.00 93.31 85 ARG A N 1
ATOM 633 C CA . ARG A 1 85 ? -11.973 2.746 13.202 1.00 93.31 85 ARG A CA 1
ATOM 634 C C . ARG A 1 85 ? -13.465 2.684 12.894 1.00 93.31 85 ARG A C 1
ATOM 636 O O . ARG A 1 85 ? -14.264 2.899 13.801 1.00 93.31 85 ARG A O 1
ATOM 643 N N . ARG A 1 86 ? -13.852 2.355 11.654 1.00 92.31 86 ARG A N 1
ATOM 644 C CA . ARG A 1 86 ? -15.270 2.173 11.288 1.00 92.31 86 ARG A CA 1
ATOM 645 C C . ARG A 1 86 ? -15.950 1.039 12.054 1.00 92.31 86 ARG A C 1
ATOM 647 O O . ARG A 1 86 ? -17.155 1.094 12.246 1.00 92.31 86 ARG A O 1
ATOM 654 N N . GLN A 1 87 ? -15.189 0.042 12.495 1.00 91.50 87 GLN A N 1
ATOM 655 C CA . GLN A 1 87 ? -15.674 -1.066 13.321 1.00 91.50 87 GLN A CA 1
ATOM 656 C C . GLN A 1 87 ? -15.481 -0.823 14.830 1.00 91.50 87 GLN A C 1
ATOM 658 O O . GLN A 1 87 ? -15.623 -1.754 15.619 1.00 91.50 87 GLN A O 1
ATOM 663 N N . HIS A 1 88 ? -15.130 0.403 15.241 1.00 91.19 88 HIS A N 1
ATOM 664 C CA . HIS A 1 88 ? -14.802 0.757 16.629 1.00 91.19 88 HIS A CA 1
ATOM 665 C C . HIS A 1 88 ? -13.698 -0.124 17.249 1.00 91.19 88 HIS A C 1
ATOM 667 O O . HIS A 1 88 ? -13.666 -0.353 18.458 1.00 91.19 88 HIS A O 1
ATOM 673 N N . LEU A 1 89 ? -12.779 -0.616 16.415 1.00 91.38 89 LEU A N 1
ATOM 674 C CA . LEU A 1 89 ? -11.626 -1.405 16.828 1.00 91.38 89 LEU A CA 1
ATOM 675 C C . LEU A 1 89 ? -10.417 -0.516 17.100 1.00 91.38 89 LEU A C 1
ATOM 677 O O . 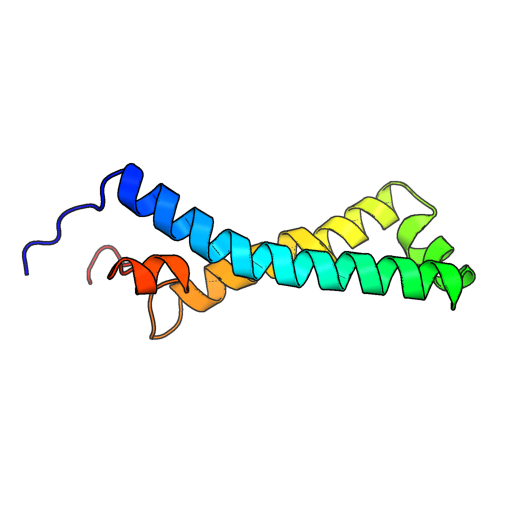LEU A 1 89 ? -10.228 0.524 16.468 1.00 91.38 89 LEU A O 1
ATOM 681 N N . LYS A 1 90 ? -9.563 -1.001 18.001 1.00 91.44 90 LYS A N 1
ATOM 682 C CA . LYS A 1 90 ? -8.306 -0.372 18.386 1.00 91.44 90 LYS A CA 1
ATOM 683 C C . LYS A 1 90 ? -7.213 -1.430 18.521 1.00 91.44 90 LYS A C 1
ATOM 685 O O . LYS A 1 90 ? -7.469 -2.526 19.018 1.00 91.44 90 LYS A O 1
ATOM 690 N N . VAL A 1 91 ? -6.020 -1.102 18.051 1.00 90.81 91 VAL A N 1
ATOM 691 C CA . VAL A 1 91 ? -4.785 -1.850 18.269 1.00 90.81 91 VAL A CA 1
ATOM 692 C C . VAL A 1 91 ? -4.232 -1.424 19.624 1.00 90.81 91 VAL A C 1
ATOM 694 O O . VAL A 1 91 ? -4.139 -0.237 19.925 1.00 90.81 91 VAL A O 1
ATOM 697 N N . VAL A 1 92 ? -3.940 -2.409 20.459 1.00 90.50 92 VAL A N 1
ATOM 698 C CA . VAL A 1 92 ? -3.443 -2.239 21.826 1.00 90.50 92 VAL A CA 1
ATOM 699 C C . VAL A 1 92 ? -2.155 -3.032 21.959 1.00 90.50 92 VAL A C 1
ATOM 701 O O . VAL A 1 92 ? -1.982 -4.046 21.273 1.00 90.50 92 VAL A O 1
ATOM 704 N N . ASP A 1 93 ? -1.259 -2.563 22.814 1.00 86.56 93 ASP A N 1
ATOM 705 C CA . ASP A 1 93 ? -0.069 -3.313 23.188 1.00 86.56 93 ASP A CA 1
ATOM 706 C C . ASP A 1 93 ? -0.378 -4.256 24.367 1.00 86.56 93 ASP A C 1
ATOM 708 O O . ASP A 1 93 ? -1.531 -4.446 24.772 1.00 86.56 93 ASP A O 1
ATOM 712 N N . MET A 1 94 ? 0.657 -4.899 24.909 1.00 84.44 94 MET A N 1
ATOM 713 C CA . MET A 1 94 ? 0.512 -5.837 26.030 1.00 84.44 94 MET A CA 1
ATOM 714 C C . MET A 1 94 ? 0.044 -5.161 27.328 1.00 84.44 94 MET A C 1
ATOM 716 O O . MET A 1 94 ? -0.448 -5.836 28.230 1.00 84.44 94 MET A O 1
ATOM 720 N N . THR A 1 95 ? 0.199 -3.844 27.434 1.00 83.25 95 THR A N 1
ATOM 721 C CA . THR A 1 95 ? -0.132 -3.043 28.613 1.00 83.25 95 THR A CA 1
ATOM 722 C C . THR A 1 95 ? -1.418 -2.237 28.460 1.00 83.25 95 THR A C 1
ATOM 724 O O . THR A 1 95 ? -2.027 -1.880 29.470 1.00 83.25 95 THR A O 1
ATOM 727 N N . GLY A 1 96 ? -1.865 -1.933 27.237 1.00 63.41 96 GLY A N 1
ATOM 728 C CA . GLY A 1 96 ? -2.694 -0.740 27.080 1.00 63.41 96 GLY A CA 1
ATOM 729 C C . GLY A 1 96 ? -3.209 -0.451 25.695 1.00 63.41 96 GLY A C 1
ATOM 730 O O . GLY A 1 96 ? -4.298 0.163 25.680 1.00 63.41 96 GLY A O 1
#